Protein AF-U5YDJ5-F1 (afdb_monomer)

Sequence (125 aa):
GAGYEAMSWTQTALEVVEVCRPCVKWDCEGRTYAMDCYLKLLVRLCHIYDTRGGVKKVKDGASQEQILNETRLQKLQRELVKDLSEVATSRLLARLIWALAEHFDLAGLDPLLADDPEDPLNIIV

Solvent-accessible surface area (backbone atoms only — not 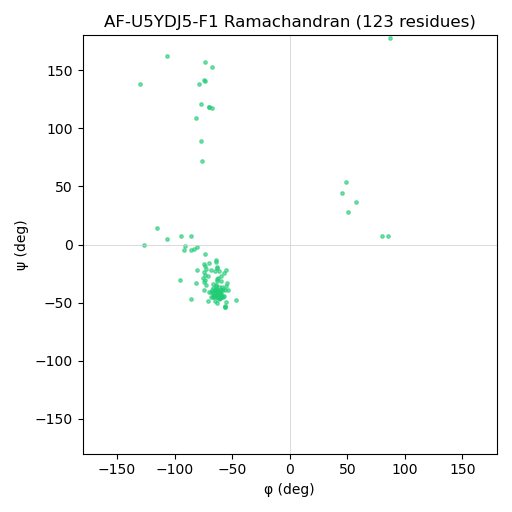comparable to full-atom values): 7190 Å² total; per-residue (Å²): 120,72,66,62,60,56,52,55,52,51,54,55,50,51,52,49,51,60,73,50,47,67,38,60,34,56,44,57,83,72,38,56,68,59,52,52,52,49,50,52,50,48,40,51,50,34,60,76,57,39,35,44,80,43,69,64,45,66,92,75,72,44,51,72,65,56,36,52,52,34,48,52,51,54,50,48,52,56,51,51,41,64,43,54,88,54,31,69,41,73,71,59,38,56,51,48,51,55,53,41,66,82,35,51,36,69,84,79,49,62,74,75,51,76,76,39,90,82,38,55,60,69,80,75,111

InterPro domains:
  IPR037501 Protein TPLATE [PTHR36029] (1-125)

Secondary structure (DSSP, 8-state):
-HHHHHHHHHHHHHHHHHHTTTHHHHGGGG-HHHHHHHHHHHHHHHHHHTGGG----GGGT--HHHHHHHHHHHHHHHHHHHGGGG-S-HHHHHHHHHHHHTT--STTS-TTTTT-TT-GGGGT-

pLDDT: mean 85.93, std 13.13, range [37.88, 97.38]

Radius of gyration: 15.04 Å; Cα contacts (8 Å, |Δi|>4): 106; chains: 1; bounding box: 30×38×39 Å

Structure (mmCIF, N/CA/C/O backbone):
data_AF-U5YDJ5-F1
#
_entry.id   AF-U5YDJ5-F1
#
loop_
_atom_site.group_PDB
_atom_site.id
_atom_site.type_symbol
_atom_site.label_atom_id
_atom_site.label_alt_id
_atom_site.label_comp_id
_atom_site.label_asym_id
_atom_site.label_entity_id
_atom_site.label_seq_id
_atom_site.pdbx_PDB_ins_code
_atom_site.Cartn_x
_atom_site.Cartn_y
_atom_site.Cartn_z
_atom_site.occupancy
_atom_site.B_iso_or_equiv
_atom_site.auth_seq_id
_atom_site.auth_comp_id
_atom_site.auth_asym_id
_atom_site.auth_atom_id
_atom_site.pdbx_PDB_model_num
ATOM 1 N N . GLY A 1 1 ? 0.699 17.824 -24.668 1.00 37.88 1 GLY A N 1
ATOM 2 C CA . GLY A 1 1 ? -0.488 18.365 -23.985 1.00 37.88 1 GLY A CA 1
ATOM 3 C C . GLY A 1 1 ? -0.770 17.582 -22.722 1.00 37.88 1 GLY A C 1
ATOM 4 O O . GLY A 1 1 ? -0.188 17.901 -21.703 1.00 37.88 1 GLY A O 1
ATOM 5 N N . ALA A 1 2 ? -1.562 16.511 -22.807 1.00 43.19 2 ALA A N 1
ATOM 6 C CA . ALA A 1 2 ? -2.103 15.791 -21.644 1.00 43.19 2 ALA A CA 1
ATOM 7 C C . ALA A 1 2 ? -1.118 14.906 -20.839 1.00 43.19 2 ALA A C 1
ATOM 9 O O . ALA A 1 2 ? -1.404 14.565 -19.697 1.00 43.19 2 ALA A O 1
ATOM 10 N N . GLY A 1 3 ? 0.039 14.525 -21.398 1.00 45.16 3 GLY A N 1
ATOM 11 C CA . GLY A 1 3 ? 1.003 13.649 -20.705 1.00 45.16 3 GLY A CA 1
ATOM 12 C C . GLY A 1 3 ? 1.788 14.326 -19.572 1.00 45.16 3 GLY A C 1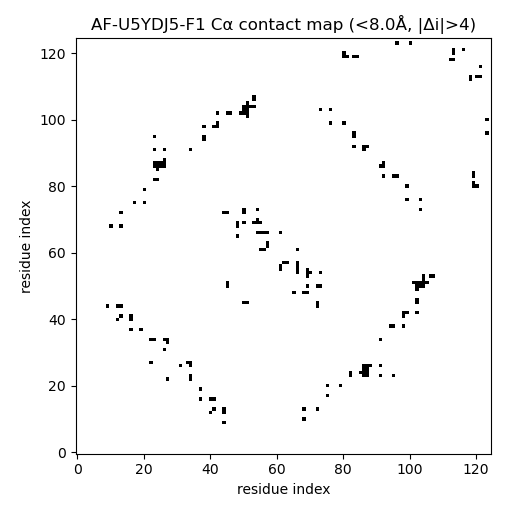
ATOM 13 O O . GLY A 1 3 ? 2.111 13.680 -18.582 1.00 45.16 3 GLY A O 1
ATOM 14 N N . TYR A 1 4 ? 2.047 15.634 -19.685 1.00 46.09 4 TYR A N 1
ATOM 15 C CA . TYR A 1 4 ? 2.800 16.392 -18.674 1.00 46.09 4 TYR A CA 1
ATOM 16 C C . TYR A 1 4 ? 1.958 16.667 -17.418 1.00 46.09 4 TYR A C 1
ATOM 18 O O . TYR A 1 4 ? 2.446 16.534 -16.300 1.00 46.09 4 TYR A O 1
ATOM 26 N N . GLU A 1 5 ? 0.670 16.978 -17.593 1.00 49.50 5 GLU A N 1
ATOM 27 C CA . GLU A 1 5 ? -0.274 17.129 -16.476 1.00 49.50 5 GLU A CA 1
ATOM 28 C C . GLU A 1 5 ? -0.512 15.793 -15.761 1.00 49.50 5 GLU A C 1
ATOM 30 O O . GLU A 1 5 ? -0.572 15.763 -14.533 1.00 49.50 5 GLU A O 1
ATOM 35 N N . ALA A 1 6 ? -0.573 14.682 -16.515 1.00 53.62 6 ALA A N 1
ATOM 36 C CA . ALA A 1 6 ? -0.684 13.331 -15.967 1.00 53.62 6 ALA A CA 1
ATOM 37 C C . ALA A 1 6 ? 0.515 12.945 -15.078 1.00 53.62 6 ALA A C 1
ATOM 39 O O . ALA A 1 6 ? 0.313 12.394 -14.000 1.00 53.62 6 ALA A O 1
ATOM 40 N N . MET A 1 7 ? 1.747 13.273 -15.484 1.00 57.62 7 MET A N 1
ATOM 41 C CA . MET A 1 7 ? 2.937 13.056 -14.647 1.00 57.62 7 MET A CA 1
ATOM 42 C C . MET A 1 7 ? 2.914 13.937 -13.392 1.00 57.62 7 MET A C 1
ATOM 44 O O . MET A 1 7 ? 3.098 13.429 -12.285 1.00 57.62 7 MET A O 1
ATOM 48 N N . SER A 1 8 ? 2.570 15.223 -13.534 1.00 68.19 8 SER A N 1
ATOM 49 C CA . SER A 1 8 ? 2.587 16.180 -12.421 1.00 68.19 8 SER A CA 1
ATOM 50 C C . SER A 1 8 ? 1.649 15.802 -11.270 1.00 68.19 8 SER A C 1
ATOM 52 O O . SER A 1 8 ? 2.051 15.920 -10.113 1.00 68.19 8 SER A O 1
ATOM 54 N N . TRP A 1 9 ? 0.425 15.331 -11.541 1.00 84.50 9 TRP A N 1
ATOM 55 C CA . TRP A 1 9 ? -0.498 14.992 -10.449 1.00 84.50 9 TRP A CA 1
ATOM 56 C C . TRP A 1 9 ? -0.116 13.690 -9.740 1.00 84.50 9 TRP A C 1
ATOM 58 O O . TRP A 1 9 ? -0.352 13.572 -8.538 1.00 84.50 9 TRP A O 1
ATOM 68 N N . THR A 1 10 ? 0.469 12.713 -10.449 1.00 85.81 10 THR A N 1
ATOM 69 C CA . THR A 1 10 ? 0.856 11.436 -9.825 1.00 85.81 10 THR A CA 1
ATOM 70 C C . THR A 1 10 ? 1.975 11.617 -8.811 1.00 85.81 10 THR A C 1
ATOM 72 O O . THR A 1 10 ? 1.949 10.961 -7.775 1.00 85.81 10 THR A O 1
ATOM 75 N N . GLN A 1 11 ? 2.898 12.550 -9.058 1.00 85.94 11 GLN A N 1
ATOM 76 C CA . GLN A 1 11 ? 3.947 12.903 -8.108 1.00 85.94 11 GLN A CA 1
ATOM 77 C C . GLN A 1 11 ? 3.357 13.496 -6.821 1.00 85.94 11 GLN A C 1
ATOM 79 O O . GLN A 1 11 ? 3.646 13.008 -5.730 1.00 85.94 11 GLN A O 1
ATOM 84 N N . THR A 1 12 ? 2.469 14.489 -6.939 1.00 89.62 12 THR A N 1
ATOM 85 C CA . THR A 1 12 ? 1.778 15.072 -5.776 1.00 89.62 12 THR A CA 1
ATOM 86 C C . THR A 1 12 ? 0.940 14.028 -5.040 1.00 89.62 12 THR A C 1
ATOM 88 O O . THR A 1 12 ? 0.926 13.980 -3.814 1.00 89.62 12 THR A O 1
ATOM 91 N N . ALA A 1 13 ? 0.250 13.155 -5.773 1.00 93.75 13 ALA A N 1
ATOM 92 C CA . ALA A 1 13 ? -0.526 12.073 -5.181 1.00 93.75 13 ALA A CA 1
ATOM 93 C C . ALA A 1 13 ? 0.356 11.073 -4.419 1.00 93.75 13 ALA A C 1
ATOM 95 O O . ALA A 1 13 ? -0.042 10.626 -3.344 1.00 93.75 13 ALA A O 1
ATOM 96 N N . LEU A 1 14 ? 1.540 10.748 -4.949 1.00 95.25 14 LEU A N 1
ATOM 97 C CA . LEU A 1 14 ? 2.507 9.866 -4.300 1.00 95.25 14 LEU A CA 1
ATOM 98 C C . LEU A 1 14 ? 2.996 10.464 -2.974 1.00 95.25 14 LEU A C 1
ATOM 100 O O . LEU A 1 14 ? 2.989 9.787 -1.951 1.00 95.25 14 LEU A O 1
ATOM 104 N N . GLU A 1 15 ? 3.323 11.755 -2.968 1.00 95.12 15 GLU A N 1
ATOM 105 C CA . GLU A 1 15 ? 3.692 12.483 -1.748 1.00 95.12 15 GLU A CA 1
ATOM 106 C C . GLU A 1 15 ? 2.562 12.467 -0.709 1.00 95.12 15 GLU A C 1
ATOM 108 O O . GLU A 1 15 ? 2.808 12.222 0.472 1.00 95.12 15 GLU A O 1
ATOM 113 N N . VAL A 1 16 ? 1.307 12.652 -1.135 1.00 95.56 16 VAL A N 1
ATOM 114 C CA . VAL A 1 16 ? 0.144 12.581 -0.236 1.00 95.56 16 VAL A CA 1
ATOM 115 C C . VAL A 1 16 ? 0.012 11.197 0.402 1.00 95.56 16 VAL A C 1
ATOM 117 O O . VAL A 1 16 ? -0.183 11.112 1.615 1.00 95.56 16 VAL A O 1
ATOM 120 N N . VAL A 1 17 ? 0.122 10.104 -0.365 1.00 96.69 17 VAL A N 1
ATOM 121 C CA . VAL A 1 17 ? -0.029 8.751 0.207 1.00 96.69 17 VAL A CA 1
ATOM 122 C C . VAL A 1 17 ? 1.146 8.343 1.103 1.00 96.69 17 VAL A C 1
ATOM 124 O O . VAL A 1 17 ? 0.955 7.570 2.043 1.00 96.69 17 VAL A O 1
ATOM 127 N N . GLU A 1 18 ? 2.339 8.886 0.871 1.00 96.62 18 GLU A N 1
ATOM 128 C CA . GLU A 1 18 ? 3.488 8.701 1.761 1.00 96.62 18 GLU A CA 1
ATOM 129 C C . GLU A 1 18 ? 3.302 9.474 3.076 1.00 96.62 18 GLU A C 1
ATOM 131 O O . GLU A 1 18 ? 3.431 8.897 4.157 1.00 96.62 18 GLU A O 1
ATOM 136 N N . VAL A 1 19 ? 2.926 10.757 3.007 1.00 96.06 19 VAL A N 1
ATOM 137 C CA . VAL A 1 19 ? 2.715 11.609 4.193 1.00 96.06 19 VAL A CA 1
ATOM 138 C C . VAL A 1 19 ? 1.547 11.110 5.041 1.00 96.06 19 VAL A C 1
ATOM 140 O O . VAL A 1 19 ? 1.621 11.115 6.270 1.00 96.06 19 VAL A O 1
ATOM 143 N N . CYS A 1 20 ? 0.467 10.656 4.407 1.00 95.50 20 CYS A N 1
ATOM 144 C CA . CYS A 1 20 ? -0.712 10.157 5.106 1.00 95.50 20 CYS A CA 1
ATOM 145 C C . CYS A 1 20 ? -0.596 8.693 5.550 1.00 95.50 20 CYS A C 1
ATOM 147 O O . CYS A 1 20 ? -1.503 8.232 6.242 1.00 95.50 20 CYS A O 1
ATOM 149 N N . ARG A 1 21 ? 0.489 7.968 5.220 1.00 95.50 21 ARG A N 1
ATOM 150 C CA . ARG A 1 21 ? 0.688 6.564 5.628 1.00 95.50 21 ARG A CA 1
ATOM 151 C C . ARG A 1 21 ? 0.392 6.328 7.108 1.00 95.50 21 ARG A C 1
ATOM 153 O O . ARG A 1 21 ? -0.379 5.415 7.384 1.00 95.50 21 ARG A O 1
ATOM 160 N N . PRO A 1 22 ? 0.888 7.143 8.067 1.00 94.44 22 PRO A N 1
ATOM 161 C CA . PRO A 1 22 ? 0.628 6.891 9.476 1.00 94.44 22 PRO A CA 1
ATOM 162 C C . PRO A 1 22 ? -0.863 6.779 9.788 1.00 94.44 22 PRO A C 1
ATOM 164 O O . PRO A 1 22 ? -1.207 5.988 10.655 1.00 94.44 22 PRO A O 1
ATOM 167 N N . CYS A 1 23 ? -1.743 7.517 9.093 1.00 93.69 23 CYS A N 1
ATOM 168 C CA . CYS A 1 23 ? -3.191 7.544 9.339 1.00 93.69 23 CYS A CA 1
ATOM 169 C C . CYS A 1 23 ? -3.850 6.162 9.288 1.00 93.69 23 CYS A C 1
ATOM 171 O O . CYS A 1 23 ? -4.895 5.990 9.915 1.00 93.69 23 CYS A O 1
ATOM 173 N N . VAL A 1 24 ? -3.242 5.174 8.617 1.00 93.06 24 VAL A N 1
ATOM 174 C CA . VAL A 1 24 ? -3.749 3.795 8.630 1.00 93.06 24 VAL A CA 1
ATOM 175 C C . VAL A 1 24 ? -3.744 3.178 10.031 1.00 93.06 24 VAL A C 1
ATOM 177 O O . VAL A 1 24 ? -4.60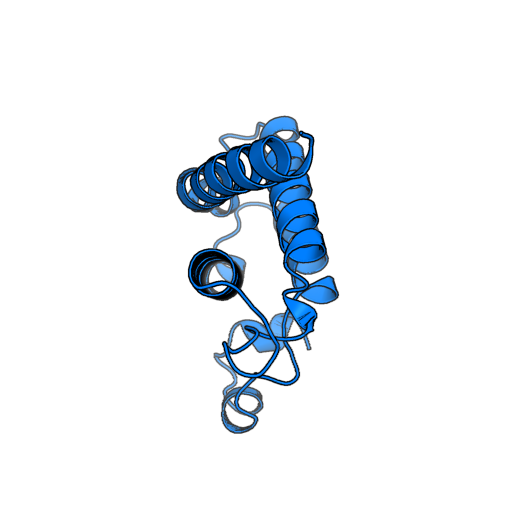5 2.364 10.338 1.00 93.06 24 VAL A O 1
ATOM 180 N N . LYS A 1 25 ? -2.833 3.607 10.912 1.00 92.75 25 LYS A N 1
ATOM 181 C CA . LYS A 1 25 ? -2.704 3.063 12.271 1.00 92.75 25 LYS A CA 1
ATOM 182 C C . LYS A 1 25 ? -3.698 3.645 13.265 1.00 92.75 25 LYS A C 1
ATOM 184 O O . LYS A 1 25 ? -4.155 2.944 14.150 1.00 92.75 25 LYS A O 1
ATOM 189 N N . TRP A 1 26 ? -4.071 4.911 13.105 1.00 90.12 26 TRP A N 1
ATOM 190 C CA . TRP A 1 26 ? -4.891 5.680 14.057 1.00 90.12 26 TRP A CA 1
ATOM 191 C C . TRP A 1 26 ? -6.249 6.090 13.468 1.00 90.12 26 TRP A C 1
ATOM 193 O O . TRP A 1 26 ? -6.928 6.956 14.017 1.00 90.12 26 TRP A O 1
ATOM 203 N N . ASP A 1 27 ? -6.637 5.479 12.340 1.00 88.19 27 ASP A N 1
ATOM 204 C CA . ASP A 1 27 ? -7.915 5.680 11.632 1.00 88.19 27 ASP A CA 1
ATOM 205 C C . ASP A 1 27 ? -8.252 7.160 11.366 1.00 88.19 27 ASP A C 1
ATOM 207 O O . ASP A 1 27 ? -9.412 7.568 11.329 1.00 88.19 27 ASP A O 1
ATOM 211 N N . CYS A 1 28 ? -7.218 7.999 11.235 1.00 90.31 28 CYS A N 1
ATOM 212 C CA . CYS A 1 28 ? -7.347 9.453 11.123 1.00 90.31 28 CYS A CA 1
ATOM 213 C C . CYS A 1 28 ? -8.341 10.047 12.149 1.00 90.31 28 CYS A C 1
ATOM 215 O O . CYS A 1 28 ? -9.192 10.860 11.785 1.00 90.31 28 CYS A O 1
ATOM 217 N N . GLU A 1 29 ? -8.276 9.606 13.413 1.00 88.88 29 GLU A N 1
ATOM 218 C CA . GLU A 1 29 ? -9.196 10.017 14.491 1.00 88.88 29 GLU A CA 1
ATOM 219 C C . GLU A 1 29 ? -10.680 9.740 14.165 1.00 88.88 29 GLU A C 1
ATOM 221 O O . GLU A 1 29 ? -11.570 10.534 14.472 1.00 88.88 29 GLU A O 1
ATOM 226 N N . GLY A 1 30 ? -10.958 8.623 13.488 1.00 88.44 30 GLY A N 1
ATOM 227 C CA . GLY A 1 30 ? -12.305 8.210 13.090 1.00 88.44 30 GLY A CA 1
ATOM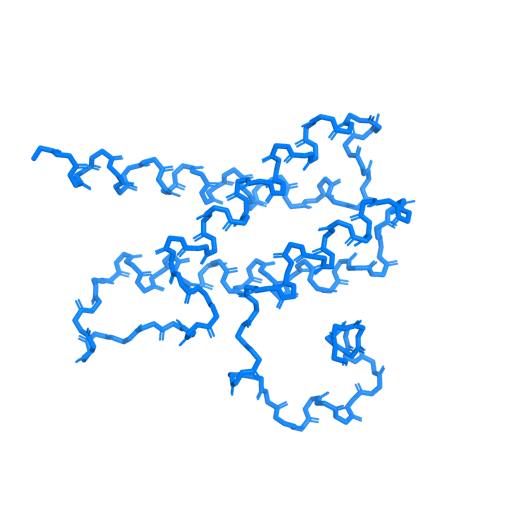 228 C C . GLY A 1 30 ? -12.835 8.907 11.833 1.00 88.44 30 GLY A C 1
ATOM 229 O O . GLY A 1 30 ? -14.001 8.726 11.470 1.00 88.44 30 GLY A O 1
ATOM 230 N N . ARG A 1 31 ? -12.012 9.691 11.119 1.00 91.62 31 ARG A N 1
ATOM 231 C CA . ARG A 1 31 ? -12.391 10.310 9.836 1.00 91.62 31 ARG A CA 1
ATOM 232 C C . ARG A 1 31 ? -12.368 9.279 8.706 1.00 91.62 31 ARG A C 1
ATOM 234 O O . ARG A 1 31 ? -11.536 9.342 7.801 1.00 91.62 31 ARG A O 1
ATOM 241 N N . THR A 1 32 ? -13.345 8.373 8.702 1.00 86.81 32 THR A N 1
ATOM 242 C CA . THR A 1 32 ? -13.443 7.283 7.715 1.00 86.81 32 THR A CA 1
ATOM 243 C C . THR A 1 32 ? -13.393 7.783 6.266 1.00 86.81 32 THR A C 1
ATOM 245 O O . THR A 1 32 ? -12.744 7.168 5.429 1.00 86.81 32 THR A O 1
ATOM 248 N N . TYR A 1 33 ? -14.031 8.915 5.943 1.00 91.00 33 TYR A N 1
ATOM 249 C CA . TYR A 1 33 ? -13.994 9.464 4.580 1.00 91.00 33 TYR A CA 1
ATOM 250 C C . TYR A 1 33 ? -12.572 9.827 4.120 1.00 91.00 33 TYR A C 1
ATOM 252 O O . TYR A 1 33 ? -12.233 9.622 2.955 1.00 91.00 33 TYR A O 1
ATOM 260 N N . ALA A 1 34 ? -11.729 10.334 5.025 1.00 93.62 34 ALA A N 1
ATOM 261 C CA . ALA A 1 34 ? -10.338 10.648 4.713 1.00 93.62 34 ALA A CA 1
ATOM 262 C C . ALA A 1 34 ? -9.543 9.366 4.426 1.00 93.62 34 ALA A C 1
ATOM 264 O O . ALA A 1 34 ? -8.808 9.313 3.441 1.00 93.62 34 ALA A O 1
ATOM 265 N N . MET A 1 35 ? -9.764 8.311 5.218 1.00 94.75 35 MET A N 1
ATOM 266 C CA . MET A 1 35 ? -9.148 7.001 4.983 1.00 94.75 35 MET A CA 1
ATOM 267 C C . MET A 1 35 ? -9.617 6.360 3.676 1.00 94.75 35 MET A C 1
ATOM 269 O O . MET A 1 35 ? -8.814 5.808 2.928 1.00 94.75 35 MET A O 1
ATOM 273 N N . ASP A 1 36 ? -10.895 6.497 3.335 1.00 92.75 36 ASP A N 1
ATOM 274 C CA . ASP A 1 36 ? -11.428 6.023 2.059 1.00 92.75 36 ASP A CA 1
ATOM 275 C C . ASP A 1 36 ? -10.798 6.757 0.870 1.00 92.75 36 ASP A C 1
ATOM 277 O O . ASP A 1 36 ? -10.489 6.131 -0.145 1.00 92.75 36 ASP A O 1
ATOM 281 N N . CYS A 1 37 ? -10.593 8.073 0.985 1.00 95.19 37 CYS A N 1
ATOM 282 C CA . CYS A 1 37 ? -9.884 8.860 -0.024 1.00 95.19 37 CYS A CA 1
ATOM 283 C C . CYS A 1 37 ? -8.421 8.422 -0.153 1.00 95.19 37 CYS A C 1
ATOM 285 O O . CYS A 1 37 ? -7.945 8.239 -1.272 1.00 95.19 37 CYS A O 1
ATOM 287 N N . TYR A 1 38 ? -7.742 8.207 0.977 1.00 96.12 38 TYR A N 1
ATOM 288 C CA . TYR A 1 38 ? -6.371 7.705 1.025 1.00 96.12 38 TYR A CA 1
ATOM 289 C C . TYR A 1 38 ? -6.235 6.368 0.286 1.00 96.12 38 TYR A C 1
ATOM 291 O O . TYR A 1 38 ? -5.441 6.256 -0.647 1.00 96.12 38 TYR A O 1
ATOM 299 N N . LEU A 1 39 ? -7.061 5.377 0.637 1.00 96.00 39 LEU A N 1
ATOM 300 C CA . LEU A 1 39 ? -7.005 4.045 0.032 1.00 96.00 39 LEU A CA 1
ATOM 301 C C . LEU A 1 39 ? -7.347 4.078 -1.462 1.00 96.00 39 LEU A C 1
ATOM 303 O O . LEU A 1 39 ? -6.682 3.420 -2.257 1.00 96.00 39 LEU A O 1
ATOM 307 N N . LYS A 1 40 ? -8.340 4.878 -1.875 1.00 96.00 40 LYS A N 1
ATOM 308 C CA . LYS A 1 40 ? -8.664 5.062 -3.301 1.00 96.00 40 LYS A CA 1
ATOM 309 C C . LYS A 1 40 ? -7.501 5.670 -4.079 1.00 96.00 40 LYS A C 1
ATOM 311 O O . LYS A 1 40 ? -7.252 5.262 -5.211 1.00 96.00 40 LYS A O 1
ATOM 316 N N . LEU A 1 41 ? -6.808 6.649 -3.495 1.00 96.88 41 LEU A N 1
ATOM 317 C CA . LEU A 1 41 ? -5.650 7.276 -4.124 1.00 96.88 41 LEU A CA 1
ATOM 318 C C . LEU A 1 41 ? -4.488 6.288 -4.250 1.00 96.88 41 LEU A C 1
ATOM 320 O O . LEU A 1 41 ? -3.908 6.182 -5.329 1.00 96.88 41 LEU A O 1
ATOM 324 N N . LEU A 1 42 ? -4.213 5.525 -3.188 1.00 97.38 42 LEU A N 1
ATOM 325 C CA . LEU A 1 42 ? -3.208 4.464 -3.179 1.00 97.38 42 LEU A CA 1
ATOM 326 C C . LEU A 1 42 ? -3.476 3.431 -4.281 1.00 97.38 42 LEU A C 1
ATOM 328 O O . LEU A 1 42 ? -2.606 3.193 -5.114 1.00 97.38 42 LEU A O 1
ATOM 332 N N . VAL A 1 43 ? -4.691 2.879 -4.333 1.00 96.81 43 VAL A N 1
ATOM 333 C CA . VAL A 1 43 ? -5.119 1.912 -5.361 1.00 96.81 43 VAL A CA 1
ATOM 334 C C . VAL A 1 43 ? -4.952 2.492 -6.765 1.00 96.81 43 VAL A C 1
ATOM 336 O O . VAL A 1 43 ? -4.408 1.843 -7.656 1.00 96.81 43 VAL A O 1
ATOM 339 N N . ARG A 1 44 ? -5.360 3.750 -6.971 1.00 95.94 44 ARG A N 1
ATOM 340 C CA . ARG A 1 44 ? -5.234 4.411 -8.274 1.00 95.94 44 ARG A CA 1
ATOM 341 C C . ARG A 1 44 ? -3.776 4.560 -8.708 1.00 95.94 44 ARG A C 1
ATOM 343 O O . ARG A 1 44 ? -3.480 4.329 -9.877 1.00 95.94 44 ARG A O 1
ATOM 350 N N . LEU A 1 45 ? -2.881 4.938 -7.796 1.00 96.06 45 LEU A N 1
ATOM 351 C CA . LEU A 1 45 ? -1.447 5.009 -8.078 1.00 96.06 45 LEU A CA 1
ATOM 352 C C . LEU A 1 45 ? -0.883 3.626 -8.407 1.00 96.06 45 LEU A C 1
ATOM 354 O O . LEU A 1 45 ? -0.175 3.490 -9.402 1.00 96.06 45 LEU A O 1
ATOM 358 N N . CYS A 1 46 ? -1.248 2.604 -7.630 1.00 95.56 46 CYS A N 1
ATOM 359 C CA . CYS A 1 46 ? -0.788 1.234 -7.851 1.00 95.56 46 CYS A CA 1
ATOM 360 C C . CYS A 1 46 ? -1.213 0.708 -9.225 1.00 95.56 46 CYS A C 1
ATOM 362 O O . CYS A 1 46 ? -0.430 0.063 -9.917 1.00 95.56 46 CYS A O 1
ATOM 364 N N . HIS A 1 47 ? -2.432 1.041 -9.650 1.00 94.25 47 HIS A N 1
ATOM 365 C CA . HIS A 1 47 ? -2.933 0.706 -10.976 1.00 94.25 47 HIS A CA 1
ATOM 366 C C . HIS A 1 47 ? -2.181 1.437 -12.099 1.00 94.25 47 HIS A C 1
ATOM 368 O O . HIS A 1 47 ? -1.805 0.815 -13.085 1.00 94.25 47 HIS A O 1
ATOM 374 N N . ILE A 1 48 ? -1.933 2.745 -11.957 1.00 93.25 48 ILE A N 1
ATOM 375 C CA . ILE A 1 48 ? -1.230 3.546 -12.978 1.00 93.25 48 ILE A CA 1
ATOM 376 C C . ILE A 1 48 ? 0.205 3.063 -13.184 1.00 93.25 48 ILE A C 1
ATOM 378 O O . ILE A 1 48 ? 0.677 2.992 -14.317 1.00 93.25 48 ILE A O 1
ATOM 382 N N . TYR A 1 49 ? 0.889 2.749 -12.089 1.00 92.88 49 TYR A N 1
ATOM 383 C CA . TYR A 1 49 ? 2.272 2.293 -12.114 1.00 92.88 49 TYR A CA 1
ATOM 384 C C . TYR A 1 49 ? 2.407 0.778 -12.328 1.00 92.88 49 TYR A C 1
ATOM 386 O O . TYR A 1 49 ? 3.520 0.297 -12.519 1.00 92.88 49 TYR A O 1
ATOM 394 N N . ASP A 1 50 ? 1.290 0.044 -12.375 1.00 92.31 50 ASP A N 1
ATOM 395 C CA . ASP A 1 50 ? 1.242 -1.417 -12.492 1.00 92.31 50 ASP A CA 1
ATOM 396 C C . ASP A 1 50 ? 2.170 -2.109 -11.480 1.00 92.31 50 ASP A C 1
ATOM 398 O O . ASP A 1 50 ? 3.042 -2.905 -11.826 1.00 92.31 50 ASP A O 1
ATOM 402 N N . THR A 1 51 ? 2.007 -1.780 -10.196 1.00 92.44 51 THR A N 1
ATOM 403 C CA . THR A 1 51 ? 2.904 -2.263 -9.131 1.00 92.44 51 THR A CA 1
ATOM 404 C C . THR A 1 51 ? 2.919 -3.778 -8.989 1.00 92.44 51 THR A C 1
ATOM 406 O O . THR A 1 51 ? 3.904 -4.317 -8.493 1.00 92.44 51 THR A O 1
ATOM 409 N N . ARG A 1 52 ? 1.865 -4.463 -9.452 1.00 91.56 52 ARG A N 1
ATOM 410 C CA . ARG A 1 52 ? 1.779 -5.927 -9.502 1.00 91.56 52 ARG A CA 1
ATOM 411 C C . ARG A 1 52 ? 2.834 -6.537 -10.429 1.00 91.56 52 ARG A C 1
ATOM 413 O O . ARG A 1 52 ? 3.277 -7.650 -10.177 1.00 91.56 52 ARG A O 1
ATOM 420 N N . GLY A 1 53 ? 3.214 -5.830 -11.494 1.00 89.81 53 GLY A N 1
ATOM 421 C CA . GLY A 1 53 ? 4.214 -6.274 -12.466 1.00 89.81 53 GLY A CA 1
ATOM 422 C C . GLY A 1 53 ? 5.666 -6.063 -12.030 1.00 89.81 53 GLY A C 1
ATOM 423 O O . GLY A 1 53 ? 6.578 -6.435 -12.770 1.00 89.81 53 GLY A O 1
ATOM 424 N N . GLY A 1 54 ? 5.898 -5.471 -10.858 1.00 88.56 54 GLY A N 1
ATOM 425 C CA . GLY A 1 54 ? 7.238 -5.113 -10.410 1.00 88.56 54 GLY A CA 1
ATOM 426 C C . GLY A 1 54 ? 7.697 -3.733 -10.893 1.00 88.56 54 GLY A C 1
ATOM 427 O O . GLY A 1 54 ? 7.009 -3.047 -11.648 1.00 88.56 54 GLY A O 1
ATOM 428 N N . VAL A 1 55 ? 8.897 -3.324 -10.469 1.00 90.25 55 VAL A N 1
ATOM 429 C CA . VAL A 1 55 ? 9.547 -2.106 -10.980 1.00 90.25 55 VAL A CA 1
ATOM 430 C C . VAL A 1 55 ? 10.127 -2.382 -12.367 1.00 90.25 55 VAL A C 1
ATOM 432 O O . VAL A 1 55 ? 10.998 -3.247 -12.534 1.00 90.25 55 VAL A O 1
ATOM 435 N N . LYS A 1 56 ? 9.679 -1.619 -13.364 1.00 91.06 56 LYS A N 1
ATOM 436 C CA . LYS A 1 56 ? 10.176 -1.687 -14.740 1.00 91.06 56 LYS A CA 1
ATOM 437 C C . LYS A 1 56 ? 11.621 -1.206 -14.802 1.00 91.06 56 LYS A C 1
ATOM 439 O O . LYS A 1 56 ? 12.073 -0.396 -13.996 1.00 91.06 56 LYS A O 1
ATOM 444 N N . LYS A 1 57 ? 12.388 -1.695 -15.774 1.00 89.56 57 LYS A N 1
ATOM 445 C CA . LYS A 1 57 ? 13.792 -1.301 -15.958 1.00 89.56 57 LYS A CA 1
ATOM 446 C C . LYS A 1 57 ? 13.924 -0.381 -17.166 1.00 89.56 57 LYS A C 1
ATOM 448 O O . LYS A 1 57 ? 13.087 -0.372 -18.062 1.00 89.56 57 LYS A O 1
ATOM 453 N N . VAL A 1 58 ? 15.045 0.338 -17.250 1.00 87.75 58 VAL A N 1
ATOM 454 C CA . VAL A 1 58 ? 15.370 1.187 -18.417 1.00 87.75 58 VAL A CA 1
ATOM 455 C C . VAL A 1 58 ? 15.341 0.380 -19.722 1.00 87.75 58 VAL A C 1
ATOM 457 O O . VAL A 1 58 ? 14.881 0.868 -20.749 1.00 87.75 58 VAL A O 1
ATOM 460 N N . LYS A 1 59 ? 15.774 -0.888 -19.673 1.00 88.56 59 LYS A N 1
ATOM 461 C CA . LYS A 1 59 ? 15.725 -1.819 -20.814 1.00 88.56 59 LYS A CA 1
ATOM 462 C C . LYS A 1 59 ? 14.302 -2.133 -21.305 1.00 88.56 59 LYS A C 1
ATOM 464 O O . LYS A 1 59 ? 14.152 -2.552 -22.445 1.00 88.56 59 LYS A O 1
ATOM 469 N N . ASP A 1 60 ? 13.292 -1.910 -20.465 1.00 86.06 60 ASP A N 1
ATOM 470 C CA . ASP A 1 60 ? 11.875 -2.121 -20.770 1.00 86.06 60 ASP A CA 1
ATOM 471 C C . ASP A 1 60 ? 11.209 -0.817 -21.271 1.00 86.06 60 ASP A C 1
ATOM 473 O O . ASP A 1 60 ? 9.994 -0.756 -21.437 1.00 86.06 60 ASP A O 1
ATOM 477 N N . GLY A 1 61 ? 11.998 0.243 -21.511 1.00 87.94 61 GLY A N 1
ATOM 478 C CA . GLY A 1 61 ? 11.528 1.536 -22.021 1.00 87.94 61 GLY A CA 1
ATOM 479 C C . GLY A 1 61 ? 11.022 2.512 -20.954 1.00 87.94 61 GLY A C 1
ATOM 480 O O . GLY A 1 61 ? 10.504 3.570 -21.306 1.00 87.94 61 GLY A O 1
ATOM 481 N N . ALA A 1 62 ? 11.172 2.190 -19.664 1.00 89.19 62 ALA A N 1
ATOM 482 C CA . ALA A 1 62 ? 10.734 3.053 -18.567 1.00 89.19 62 ALA A CA 1
ATOM 483 C C . ALA A 1 62 ? 11.645 4.282 -18.383 1.00 89.19 62 ALA A C 1
ATOM 485 O O . ALA A 1 62 ? 12.875 4.188 -18.468 1.00 89.19 62 ALA A O 1
ATOM 486 N N . SER A 1 63 ? 11.043 5.438 -18.087 1.00 91.31 63 SER A N 1
ATOM 487 C CA . SER A 1 63 ? 11.785 6.652 -17.723 1.00 91.31 63 SER A CA 1
ATOM 488 C C . SER A 1 63 ? 12.361 6.547 -16.304 1.00 91.31 63 SER A C 1
ATOM 490 O O . SER A 1 63 ? 11.843 5.814 -15.467 1.00 91.31 63 SER A O 1
ATOM 492 N N . GLN A 1 64 ? 13.414 7.313 -15.994 1.00 91.38 64 GLN A N 1
ATOM 493 C CA . GLN A 1 64 ? 14.000 7.340 -14.640 1.00 91.38 64 GLN A CA 1
ATOM 494 C C . GLN A 1 64 ? 12.981 7.751 -13.566 1.00 91.38 64 GLN A C 1
ATOM 496 O O . GLN A 1 64 ? 12.965 7.189 -12.476 1.00 91.38 64 GLN A O 1
ATOM 501 N N . GLU A 1 65 ? 12.107 8.703 -13.891 1.00 90.06 65 GLU A N 1
ATOM 502 C CA . GLU A 1 65 ? 11.028 9.149 -13.006 1.00 90.06 65 GLU A CA 1
ATOM 503 C C . GLU A 1 65 ? 10.008 8.037 -12.746 1.00 90.06 65 GLU A C 1
ATOM 505 O O . GLU A 1 65 ? 9.626 7.805 -11.602 1.00 90.06 65 GLU A O 1
ATOM 510 N N . GLN A 1 66 ? 9.615 7.298 -13.787 1.00 90.06 66 GLN A N 1
ATOM 511 C CA . GLN A 1 66 ? 8.709 6.166 -13.633 1.00 90.06 66 GLN A CA 1
ATOM 512 C C . GLN A 1 66 ? 9.314 5.099 -12.714 1.00 90.06 66 GLN A C 1
ATOM 514 O O . GLN A 1 66 ? 8.642 4.639 -11.795 1.00 90.06 66 GLN A O 1
ATOM 519 N N . ILE A 1 67 ? 10.590 4.758 -12.916 1.00 92.69 67 ILE A N 1
ATOM 520 C CA . ILE A 1 67 ? 11.312 3.787 -12.082 1.00 92.69 67 ILE A CA 1
ATOM 521 C C . ILE A 1 67 ? 11.349 4.251 -10.623 1.00 92.69 67 ILE A C 1
ATOM 523 O O . ILE A 1 67 ? 11.097 3.462 -9.709 1.00 92.69 67 ILE A O 1
ATOM 527 N N . LEU A 1 68 ? 11.640 5.534 -10.390 1.00 93.25 68 LEU A N 1
ATOM 528 C CA . LEU A 1 68 ? 11.660 6.118 -9.052 1.00 93.25 68 LEU A CA 1
ATOM 529 C C . LEU A 1 68 ? 10.287 6.015 -8.374 1.00 93.25 68 LEU A C 1
ATOM 531 O O . LEU A 1 68 ? 10.206 5.601 -7.217 1.00 93.25 68 LEU A O 1
ATOM 535 N N . ASN A 1 69 ? 9.215 6.354 -9.088 1.00 93.50 69 ASN A N 1
ATOM 536 C CA . ASN A 1 69 ? 7.860 6.349 -8.540 1.00 93.50 69 ASN A CA 1
ATOM 537 C C . ASN A 1 69 ? 7.340 4.930 -8.284 1.00 93.50 69 ASN A C 1
ATOM 539 O O . ASN A 1 69 ? 6.780 4.679 -7.217 1.00 93.50 69 ASN A O 1
ATOM 543 N N . GLU A 1 70 ? 7.599 3.984 -9.190 1.00 94.06 70 GLU A N 1
ATOM 544 C CA . GLU A 1 70 ? 7.312 2.558 -8.984 1.00 94.06 70 GLU A CA 1
ATOM 545 C C . GLU A 1 70 ? 8.058 2.020 -7.751 1.00 94.06 70 GLU A C 1
ATOM 547 O O . GLU A 1 70 ? 7.464 1.357 -6.899 1.00 94.06 70 GLU A O 1
ATOM 552 N N . THR A 1 71 ? 9.338 2.377 -7.593 1.00 93.81 71 THR A N 1
ATOM 553 C CA . THR A 1 71 ? 10.159 1.961 -6.442 1.00 93.81 71 THR A CA 1
ATOM 554 C C . THR A 1 71 ? 9.615 2.515 -5.124 1.00 93.81 71 THR A C 1
ATOM 556 O O . THR A 1 71 ? 9.503 1.788 -4.134 1.00 93.81 71 THR A O 1
ATOM 559 N N . ARG A 1 72 ? 9.257 3.804 -5.095 1.00 95.38 72 ARG A N 1
ATOM 560 C CA . ARG A 1 72 ? 8.657 4.456 -3.921 1.00 95.38 72 ARG A CA 1
ATOM 561 C C . ARG A 1 72 ? 7.329 3.817 -3.538 1.00 95.38 72 ARG A C 1
ATOM 563 O O . ARG A 1 72 ? 7.105 3.537 -2.364 1.00 95.38 72 ARG A O 1
ATOM 570 N N . LEU A 1 73 ? 6.478 3.533 -4.521 1.00 95.50 73 LEU A N 1
ATOM 571 C CA . LEU A 1 73 ? 5.165 2.953 -4.277 1.00 95.50 73 LEU A CA 1
ATOM 572 C C . LEU A 1 73 ? 5.261 1.507 -3.774 1.00 95.50 73 LEU A C 1
ATOM 574 O O . LEU A 1 73 ? 4.592 1.166 -2.802 1.00 95.50 73 LEU A O 1
ATOM 578 N N . GLN A 1 74 ? 6.162 0.692 -4.333 1.00 92.94 74 GLN A N 1
ATOM 579 C CA . GLN A 1 74 ? 6.445 -0.639 -3.788 1.00 92.94 74 GLN A CA 1
ATOM 580 C C . GLN A 1 74 ? 6.984 -0.582 -2.357 1.00 92.94 74 GLN A C 1
ATOM 582 O O . GLN A 1 74 ? 6.601 -1.389 -1.507 1.00 92.94 74 GLN A O 1
ATOM 587 N N . LYS A 1 75 ? 7.869 0.378 -2.063 1.00 93.50 75 LYS A N 1
ATOM 588 C CA . LYS A 1 75 ? 8.357 0.590 -0.699 1.00 93.50 75 LYS A CA 1
ATOM 589 C C . LYS A 1 75 ? 7.202 0.937 0.245 1.00 93.50 75 LYS A C 1
ATOM 591 O O . LYS A 1 75 ? 7.104 0.329 1.308 1.00 93.50 75 LYS A O 1
ATOM 596 N N . LEU A 1 76 ? 6.314 1.847 -0.156 1.00 96.25 76 LEU A N 1
ATOM 597 C CA . LEU A 1 76 ? 5.132 2.219 0.621 1.00 96.25 76 LEU A CA 1
ATOM 598 C C . LEU A 1 76 ? 4.214 1.014 0.869 1.00 96.25 76 LEU A C 1
ATOM 600 O O . LEU A 1 76 ? 3.778 0.815 1.998 1.00 96.25 76 LEU A O 1
ATOM 604 N N . GLN A 1 77 ? 3.958 0.179 -0.143 1.00 94.38 77 GLN A N 1
ATOM 605 C CA . GLN A 1 77 ? 3.170 -1.048 0.018 1.00 94.38 77 GLN A CA 1
ATOM 606 C C . GLN A 1 77 ? 3.794 -1.983 1.064 1.00 94.38 77 GLN A C 1
ATOM 608 O O . GLN A 1 77 ? 3.088 -2.469 1.942 1.00 94.38 77 GLN A O 1
ATOM 613 N N . ARG A 1 78 ? 5.118 -2.190 1.033 1.00 90.75 78 ARG A N 1
ATOM 614 C CA . ARG A 1 78 ? 5.831 -3.010 2.032 1.00 90.75 78 ARG A CA 1
ATOM 615 C C . ARG A 1 78 ? 5.756 -2.417 3.441 1.00 90.75 78 ARG A C 1
ATOM 617 O O . ARG A 1 78 ? 5.645 -3.159 4.410 1.00 90.75 78 ARG A O 1
ATOM 624 N N . GLU A 1 79 ? 5.825 -1.096 3.573 1.00 93.62 79 GLU A N 1
ATOM 625 C CA . GLU A 1 79 ? 5.654 -0.421 4.866 1.00 93.62 79 GLU A CA 1
ATOM 626 C C . GLU A 1 79 ? 4.220 -0.563 5.393 1.00 93.62 79 GLU A C 1
ATOM 628 O O . GLU A 1 79 ? 4.035 -0.859 6.568 1.00 93.62 79 GLU A O 1
ATOM 633 N N . LEU A 1 80 ? 3.216 -0.441 4.522 1.00 94.81 80 LEU A N 1
ATOM 634 C CA . LEU A 1 80 ? 1.810 -0.648 4.875 1.00 94.81 80 LEU A CA 1
ATOM 635 C C . LEU A 1 80 ? 1.515 -2.087 5.308 1.00 94.81 80 LEU A C 1
ATOM 637 O O . LEU A 1 80 ? 0.719 -2.287 6.219 1.00 94.81 80 LEU A O 1
ATOM 641 N N . VAL A 1 81 ? 2.171 -3.073 4.691 1.00 91.69 81 VAL A N 1
ATOM 642 C CA . VAL A 1 81 ? 2.096 -4.477 5.119 1.00 91.69 81 VAL A CA 1
ATOM 643 C C . VAL A 1 81 ? 2.628 -4.648 6.543 1.00 91.69 81 VAL A C 1
ATOM 645 O O . VAL A 1 81 ? 1.982 -5.289 7.366 1.00 91.69 81 VAL A O 1
ATOM 648 N N . LYS A 1 82 ? 3.757 -4.013 6.875 1.00 88.75 82 LYS A N 1
ATOM 649 C CA . LYS A 1 82 ? 4.297 -4.029 8.245 1.00 88.75 82 LYS A CA 1
ATOM 650 C C . LYS A 1 82 ? 3.371 -3.347 9.249 1.00 88.75 82 LYS A C 1
ATOM 652 O O . LYS A 1 82 ? 3.273 -3.801 10.381 1.00 88.75 82 LYS A O 1
ATOM 657 N N . ASP A 1 83 ? 2.681 -2.290 8.828 1.00 92.31 83 ASP A N 1
ATOM 658 C CA . ASP A 1 83 ? 1.738 -1.556 9.672 1.00 92.31 83 ASP A CA 1
ATOM 659 C C . ASP A 1 83 ? 0.410 -2.331 9.905 1.00 92.31 83 ASP A C 1
ATOM 661 O O . ASP A 1 83 ? -0.379 -1.899 10.745 1.00 92.31 83 ASP A O 1
ATOM 665 N N . LEU A 1 84 ? 0.143 -3.467 9.228 1.00 91.56 84 LEU A N 1
ATOM 666 C CA . LEU A 1 84 ? -1.122 -4.228 9.347 1.00 91.56 84 LEU A CA 1
ATOM 667 C C . LEU A 1 84 ? -1.445 -4.650 10.788 1.00 91.56 84 LEU A C 1
ATOM 669 O O . LEU A 1 84 ? -2.602 -4.577 11.202 1.00 91.56 84 LEU A O 1
ATOM 673 N N . SER A 1 85 ? -0.439 -5.059 11.561 1.00 88.12 85 SER A N 1
ATOM 674 C CA . SER A 1 85 ? -0.606 -5.481 12.959 1.00 88.12 85 SER A CA 1
ATOM 675 C C . SER A 1 85 ? -0.944 -4.323 13.909 1.00 88.12 85 SER A C 1
ATOM 677 O O . SER A 1 85 ? -1.433 -4.555 15.014 1.00 88.12 85 SER A O 1
ATOM 679 N N . GLU A 1 86 ? -0.730 -3.079 13.475 1.00 91.62 86 GLU A N 1
ATOM 680 C CA . GLU A 1 86 ? -0.949 -1.856 14.253 1.00 91.62 86 GLU A CA 1
ATOM 681 C C . GLU A 1 86 ? -2.198 -1.069 13.800 1.00 91.62 86 GLU A C 1
ATOM 683 O O . GLU A 1 86 ? -2.455 0.030 14.298 1.00 91.62 86 GLU A O 1
ATOM 688 N N . VAL A 1 87 ? -2.991 -1.585 12.852 1.00 92.81 87 VAL A N 1
ATOM 689 C CA . VAL A 1 87 ? -4.200 -0.900 12.363 1.00 92.81 87 VAL A CA 1
ATOM 690 C C . VAL A 1 87 ? -5.299 -0.893 13.433 1.00 92.81 87 VAL A C 1
ATOM 692 O O . VAL A 1 87 ? -5.826 -1.938 13.806 1.00 92.81 87 VAL A O 1
ATOM 695 N N . ALA A 1 88 ? -5.710 0.302 13.878 1.00 87.88 88 ALA A N 1
ATOM 696 C CA . ALA A 1 88 ? -6.639 0.480 15.002 1.00 87.88 88 ALA A CA 1
ATOM 697 C C . ALA A 1 88 ? -8.023 -0.171 14.846 1.00 87.88 88 ALA A C 1
ATOM 699 O O . ALA A 1 88 ? -8.669 -0.461 15.854 1.00 87.88 88 ALA A O 1
ATOM 700 N N . THR A 1 89 ? -8.530 -0.356 13.621 1.00 91.12 89 THR A N 1
ATOM 701 C CA . THR A 1 89 ? -9.889 -0.879 13.408 1.00 91.12 89 THR A CA 1
ATOM 702 C C . THR A 1 89 ? -9.912 -2.030 12.410 1.00 91.12 89 THR A C 1
ATOM 704 O O . THR A 1 89 ? -9.311 -1.960 11.339 1.00 91.12 89 THR A O 1
ATOM 707 N N . SER A 1 90 ? -10.692 -3.076 12.704 1.00 92.56 90 SER A N 1
ATOM 708 C CA . SER A 1 90 ? -10.846 -4.234 11.807 1.00 92.56 90 SER A CA 1
ATOM 709 C C . SER A 1 90 ? -11.396 -3.843 10.432 1.00 92.56 90 SER A C 1
ATOM 711 O O . SER A 1 90 ? -11.058 -4.455 9.423 1.00 92.56 90 SER A O 1
ATOM 713 N N . ARG A 1 91 ? -12.231 -2.795 10.374 1.00 91.62 91 ARG A N 1
ATOM 714 C CA . ARG A 1 91 ? -12.761 -2.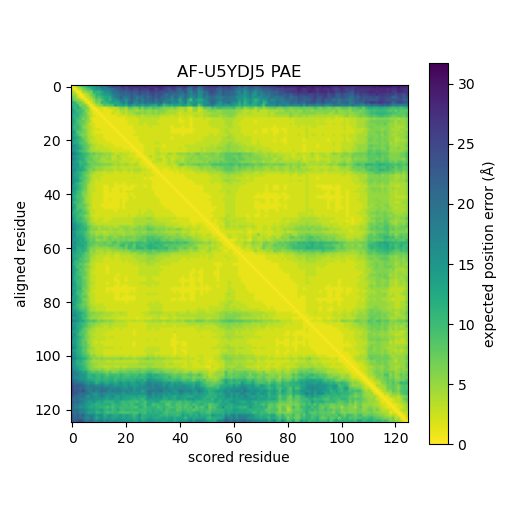261 9.114 1.00 91.62 91 ARG A CA 1
ATOM 715 C C . ARG A 1 91 ? -11.649 -1.680 8.248 1.00 91.62 91 ARG A C 1
ATOM 717 O O . ARG A 1 91 ? -11.614 -1.961 7.053 1.00 91.62 91 ARG A O 1
ATOM 724 N N . LEU A 1 92 ? -10.782 -0.850 8.823 1.00 93.81 92 LEU A N 1
ATOM 725 C CA . LEU A 1 92 ? -9.671 -0.258 8.089 1.00 93.81 92 LEU A CA 1
ATOM 726 C C . LEU A 1 92 ? -8.645 -1.323 7.700 1.00 93.81 92 LEU A C 1
ATOM 728 O O . LEU A 1 92 ? -8.192 -1.317 6.560 1.00 93.81 92 LEU A O 1
ATOM 732 N N . LEU A 1 93 ? -8.378 -2.281 8.592 1.00 93.62 93 LEU A N 1
ATOM 733 C CA . LEU A 1 93 ? -7.503 -3.422 8.331 1.00 93.62 93 LEU A CA 1
ATOM 734 C C . LEU A 1 93 ? -7.966 -4.209 7.101 1.00 93.62 93 LEU A C 1
ATOM 736 O O . LEU A 1 93 ? -7.205 -4.363 6.151 1.00 93.62 93 LEU A O 1
ATOM 740 N N . ALA A 1 94 ? -9.235 -4.627 7.065 1.00 92.81 94 ALA A N 1
ATOM 741 C CA . ALA A 1 94 ? -9.788 -5.370 5.933 1.00 92.81 94 ALA A CA 1
ATOM 742 C C . ALA A 1 94 ? -9.685 -4.589 4.611 1.00 92.81 94 ALA A C 1
ATOM 744 O O . ALA A 1 94 ? -9.379 -5.157 3.564 1.00 92.81 94 ALA A O 1
ATOM 745 N N . ARG A 1 95 ? -9.911 -3.270 4.648 1.00 93.31 95 ARG A N 1
ATOM 746 C CA . ARG A 1 95 ? -9.816 -2.418 3.454 1.00 93.31 95 ARG A CA 1
ATOM 747 C C . ARG A 1 95 ? -8.380 -2.187 3.005 1.00 93.31 95 ARG A C 1
ATOM 749 O O . ARG A 1 95 ? -8.152 -2.084 1.804 1.00 93.31 95 ARG A O 1
ATOM 756 N N . LEU A 1 96 ? -7.437 -2.098 3.940 1.00 94.56 96 LEU A N 1
ATOM 757 C CA . LEU A 1 96 ? -6.017 -1.987 3.630 1.00 94.56 96 LEU A CA 1
ATOM 758 C C . LEU A 1 96 ? -5.493 -3.288 3.015 1.00 94.56 96 LEU A C 1
ATOM 760 O O . LEU A 1 96 ? -4.843 -3.228 1.978 1.00 94.56 96 LEU A O 1
ATOM 764 N N . ILE A 1 97 ? -5.852 -4.446 3.582 1.00 93.62 97 ILE A N 1
ATOM 765 C CA . ILE A 1 97 ? -5.539 -5.759 2.995 1.00 93.62 97 ILE A CA 1
ATOM 766 C C . ILE A 1 97 ? -6.075 -5.829 1.565 1.00 93.62 97 ILE A C 1
ATOM 768 O O . ILE A 1 97 ? -5.317 -6.141 0.653 1.00 93.62 97 ILE A O 1
ATOM 772 N N . TRP A 1 98 ? -7.343 -5.464 1.343 1.00 92.56 98 TRP A N 1
ATOM 773 C CA . TRP A 1 98 ? -7.931 -5.466 0.001 1.00 92.56 98 TRP A CA 1
ATOM 774 C C . TRP A 1 98 ? -7.188 -4.535 -0.972 1.00 92.56 98 TRP A C 1
ATOM 776 O O . TRP A 1 98 ? -6.854 -4.939 -2.082 1.00 92.56 98 TRP A O 1
ATOM 786 N N . ALA A 1 99 ? -6.862 -3.312 -0.537 1.00 93.38 99 ALA A N 1
ATOM 787 C CA . ALA A 1 99 ? -6.117 -2.348 -1.346 1.00 93.38 99 ALA A CA 1
ATOM 788 C C . ALA A 1 99 ? -4.697 -2.823 -1.710 1.00 93.38 99 ALA A C 1
ATOM 790 O O . ALA A 1 99 ? -4.174 -2.430 -2.752 1.00 93.38 99 ALA A O 1
ATOM 791 N N . LEU A 1 100 ? -4.064 -3.639 -0.863 1.00 93.00 100 LEU A N 1
ATOM 792 C CA . LEU A 1 100 ? -2.725 -4.178 -1.101 1.00 93.00 100 LEU A CA 1
ATOM 793 C C . LEU A 1 100 ? -2.762 -5.458 -1.942 1.00 93.00 100 LEU A C 1
ATOM 795 O O . LEU A 1 100 ? -2.004 -5.558 -2.902 1.00 93.00 100 LEU A O 1
ATOM 799 N N . ALA A 1 101 ? -3.643 -6.407 -1.6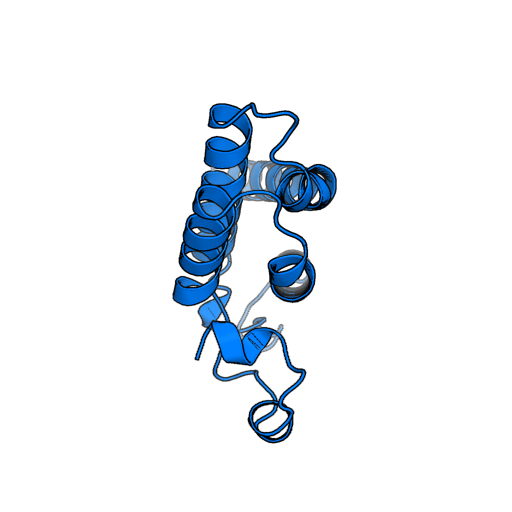20 1.00 89.12 101 ALA A N 1
ATOM 800 C CA . ALA A 1 101 ? -3.656 -7.753 -2.196 1.00 89.12 101 ALA A CA 1
ATOM 801 C C . ALA A 1 101 ? -3.807 -7.767 -3.727 1.00 89.12 101 ALA A C 1
ATOM 803 O O . ALA A 1 101 ? -3.164 -8.564 -4.405 1.00 89.12 101 ALA A O 1
ATOM 804 N N . GLU A 1 102 ? -4.602 -6.857 -4.298 1.00 87.38 102 GLU A N 1
ATOM 805 C CA . GLU A 1 102 ? -4.786 -6.779 -5.758 1.00 87.38 102 GLU A CA 1
ATOM 806 C C . GLU A 1 102 ? -3.578 -6.175 -6.499 1.00 87.38 102 GLU A C 1
ATOM 808 O O . GLU A 1 102 ? -3.444 -6.322 -7.718 1.00 87.38 102 GLU A O 1
ATOM 813 N N . HIS A 1 103 ? -2.689 -5.498 -5.771 1.00 92.06 103 HIS A N 1
ATOM 814 C CA . HIS A 1 103 ? -1.664 -4.617 -6.329 1.00 92.06 103 HIS A CA 1
ATOM 815 C C . HIS A 1 103 ? -0.239 -4.927 -5.871 1.00 92.06 103 HIS A C 1
ATOM 817 O O . HIS A 1 103 ? 0.696 -4.229 -6.279 1.00 92.06 103 HIS A O 1
ATOM 823 N N . PHE A 1 104 ? -0.060 -5.932 -5.021 1.00 89.06 104 PHE A N 1
ATOM 824 C CA . PHE A 1 104 ? 1.245 -6.342 -4.533 1.00 89.06 104 PHE A CA 1
ATOM 825 C C . PHE A 1 104 ? 1.981 -7.180 -5.587 1.00 89.06 104 PHE A C 1
ATOM 827 O O . PHE A 1 104 ? 1.392 -8.051 -6.230 1.00 89.06 104 PHE A O 1
ATOM 834 N N . ASP A 1 105 ? 3.280 -6.936 -5.755 1.00 88.50 105 ASP A N 1
ATOM 835 C CA . ASP A 1 105 ? 4.150 -7.798 -6.556 1.00 88.50 105 ASP A CA 1
ATOM 836 C C . ASP A 1 105 ? 4.495 -9.059 -5.759 1.00 88.50 105 ASP A C 1
ATOM 838 O O . ASP A 1 105 ? 5.475 -9.096 -5.014 1.00 88.50 105 ASP A O 1
ATOM 842 N N . LEU A 1 106 ? 3.650 -10.082 -5.892 1.00 81.44 106 LEU A N 1
ATOM 843 C CA . LEU A 1 106 ? 3.867 -11.382 -5.257 1.00 81.44 106 LEU A CA 1
ATOM 844 C C . LEU A 1 106 ? 4.987 -12.183 -5.937 1.00 81.44 106 LEU A C 1
ATOM 846 O O . LEU A 1 106 ? 5.616 -13.016 -5.295 1.00 81.44 106 LEU A O 1
ATOM 850 N N . ALA A 1 107 ? 5.252 -11.942 -7.225 1.00 79.19 107 ALA A N 1
ATOM 851 C CA . ALA A 1 107 ? 6.282 -12.666 -7.971 1.00 79.19 107 ALA A CA 1
ATOM 852 C C . ALA A 1 107 ? 7.699 -12.191 -7.610 1.00 79.19 107 ALA A C 1
ATOM 854 O O . ALA A 1 107 ? 8.653 -12.960 -7.700 1.00 79.19 107 ALA A O 1
ATOM 855 N N . GLY A 1 108 ? 7.829 -10.927 -7.205 1.00 75.00 108 GLY A N 1
ATOM 856 C CA . GLY A 1 108 ? 9.052 -10.325 -6.685 1.00 75.00 108 GLY A CA 1
ATOM 857 C C . GLY A 1 108 ? 9.267 -10.523 -5.182 1.00 75.00 108 GLY A C 1
ATOM 858 O O . GLY A 1 108 ? 10.175 -9.902 -4.621 1.00 75.00 108 GLY A O 1
ATOM 859 N N . LEU A 1 109 ? 8.439 -11.329 -4.508 1.00 75.00 109 LEU A N 1
ATOM 860 C CA . LEU A 1 109 ? 8.705 -11.745 -3.133 1.00 75.00 109 LEU A CA 1
ATOM 861 C C . LEU A 1 109 ? 9.820 -12.785 -3.101 1.00 75.00 109 LEU A C 1
ATOM 863 O O . LEU A 1 109 ? 9.901 -13.651 -3.970 1.00 75.00 109 LEU A O 1
ATOM 867 N N . ASP A 1 110 ? 10.684 -12.682 -2.093 1.00 72.69 110 ASP A N 1
ATOM 868 C CA . ASP A 1 110 ? 11.685 -13.710 -1.840 1.00 72.69 110 AS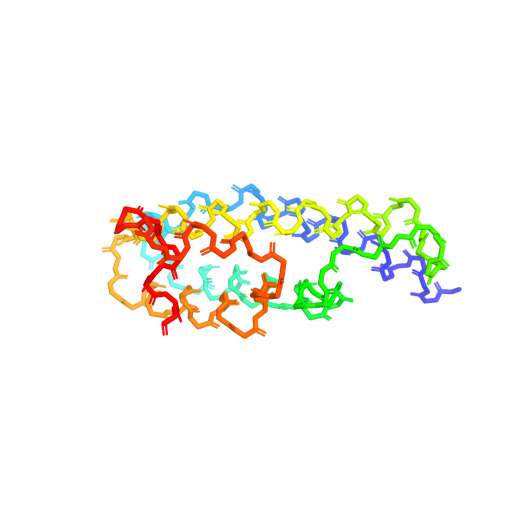P A CA 1
ATOM 869 C C . ASP A 1 110 ? 10.958 -14.965 -1.331 1.00 72.69 110 ASP A C 1
ATOM 871 O O . ASP A 1 110 ? 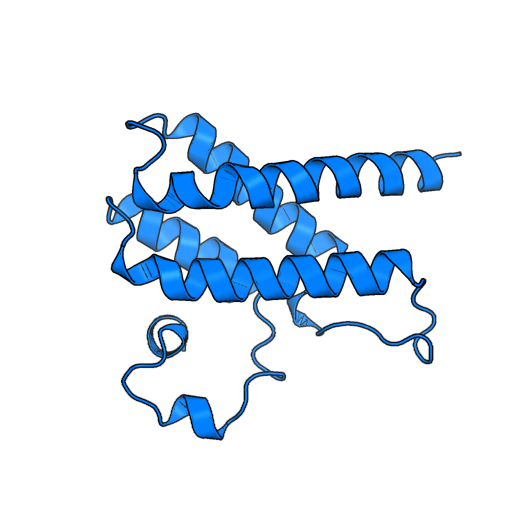10.318 -14.893 -0.279 1.00 72.69 110 ASP A O 1
ATOM 875 N N . PRO A 1 111 ? 11.035 -16.108 -2.037 1.00 66.31 111 PRO A N 1
ATOM 876 C CA . PRO A 1 111 ? 10.395 -17.344 -1.599 1.00 66.31 111 PRO A CA 1
ATOM 877 C C . PRO A 1 111 ? 10.848 -17.793 -0.207 1.00 66.31 111 PRO A C 1
ATOM 879 O O . PRO A 1 111 ? 10.103 -18.491 0.467 1.00 66.31 111 PRO A O 1
ATOM 882 N N . LEU A 1 112 ? 12.043 -17.387 0.236 1.00 66.88 112 LEU A N 1
ATOM 883 C CA . LEU A 1 112 ? 12.555 -17.710 1.568 1.00 66.88 112 LEU A CA 1
ATOM 884 C C . LEU A 1 112 ? 11.848 -16.937 2.687 1.00 66.88 112 LEU A C 1
ATOM 886 O O . LEU A 1 112 ? 11.883 -17.376 3.832 1.00 66.88 112 LEU A O 1
ATOM 890 N N . LEU A 1 113 ? 11.211 -15.805 2.371 1.00 64.06 113 LEU A N 1
ATOM 891 C CA . LEU A 1 113 ? 10.409 -15.044 3.331 1.00 64.06 113 LEU A CA 1
ATOM 892 C C . LEU A 1 113 ? 9.007 -15.637 3.519 1.00 64.06 113 LEU A C 1
ATOM 894 O O . LEU A 1 113 ? 8.412 -15.448 4.570 1.00 64.06 113 LEU A O 1
ATOM 898 N N . ALA A 1 114 ? 8.505 -16.419 2.555 1.00 61.81 114 ALA A N 1
ATOM 899 C CA . ALA A 1 114 ? 7.217 -17.106 2.690 1.00 61.81 114 ALA A CA 1
ATOM 900 C C . ALA A 1 114 ? 7.215 -18.163 3.814 1.00 61.81 114 ALA A C 1
ATOM 902 O O . ALA A 1 114 ? 6.157 -18.510 4.333 1.00 61.81 114 ALA A O 1
ATOM 903 N N . ASP A 1 115 ? 8.394 -18.661 4.197 1.00 67.00 115 ASP A N 1
ATOM 904 C CA . ASP A 1 115 ? 8.567 -19.593 5.314 1.00 67.00 115 ASP A CA 1
ATOM 905 C C . ASP A 1 115 ? 8.850 -18.879 6.654 1.00 67.00 115 ASP A C 1
ATOM 907 O O . ASP A 1 115 ? 8.935 -19.545 7.688 1.00 67.00 115 ASP A O 1
ATOM 911 N N . ASP A 1 116 ? 9.011 -17.546 6.668 1.00 71.06 116 ASP 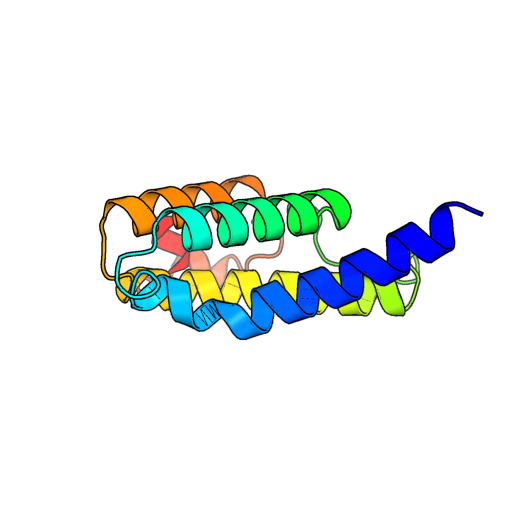A N 1
ATOM 912 C CA . ASP A 1 116 ? 9.191 -16.774 7.902 1.00 71.06 116 ASP A CA 1
ATOM 913 C C . ASP A 1 116 ? 7.820 -16.517 8.545 1.00 71.06 116 ASP A C 1
ATOM 915 O O . ASP A 1 116 ? 7.057 -15.707 8.020 1.00 71.06 116 ASP A O 1
ATOM 919 N N . PRO A 1 117 ? 7.475 -17.159 9.679 1.00 68.31 117 PRO A N 1
ATOM 920 C CA . PRO A 1 117 ? 6.165 -17.003 10.311 1.00 68.31 117 PRO A CA 1
ATOM 921 C C . PRO A 1 117 ? 5.889 -15.573 10.791 1.00 68.31 117 PRO A C 1
ATOM 923 O O . PRO A 1 117 ? 4.727 -15.222 10.992 1.00 68.31 117 PRO A O 1
ATOM 926 N N . GLU A 1 118 ? 6.929 -14.753 10.957 1.00 70.50 118 GLU A N 1
ATOM 927 C CA . GLU A 1 118 ? 6.814 -13.356 11.367 1.00 70.50 118 GLU A CA 1
ATOM 928 C C . GLU A 1 118 ? 6.702 -12.395 10.171 1.00 70.50 118 GLU A C 1
ATOM 930 O O . GLU A 1 118 ? 6.558 -11.187 10.384 1.00 70.50 118 GLU A O 1
ATOM 935 N N . ASP A 1 119 ? 6.740 -12.886 8.921 1.00 74.06 119 ASP A N 1
ATOM 936 C CA . ASP A 1 119 ? 6.526 -12.034 7.749 1.00 74.06 119 ASP A CA 1
ATOM 937 C C . ASP A 1 119 ? 5.066 -11.540 7.723 1.00 74.06 119 ASP A C 1
ATOM 939 O O . ASP A 1 119 ? 4.134 -12.339 7.568 1.00 74.06 119 ASP A O 1
ATOM 943 N N . PRO A 1 120 ? 4.819 -10.217 7.813 1.00 66.69 120 PRO A N 1
ATOM 944 C CA . PRO A 1 120 ? 3.464 -9.681 7.750 1.00 66.69 120 PRO A CA 1
ATOM 945 C C . PRO A 1 120 ? 2.774 -9.934 6.394 1.00 66.69 120 PRO A C 1
ATOM 947 O O . PRO A 1 120 ? 1.555 -9.790 6.294 1.00 66.69 120 PRO A O 1
ATOM 950 N N . LEU A 1 121 ? 3.517 -10.334 5.353 1.00 72.44 121 LEU A N 1
ATOM 951 C CA . LEU A 1 121 ? 2.968 -10.784 4.071 1.00 72.44 121 LEU A CA 1
ATOM 952 C C . LEU A 1 121 ? 2.225 -12.119 4.158 1.00 72.44 121 LEU A C 1
ATOM 954 O O . LEU A 1 121 ? 1.340 -12.346 3.334 1.00 72.44 121 LEU A O 1
ATOM 958 N N . ASN A 1 122 ? 2.484 -12.951 5.171 1.00 70.12 122 ASN A N 1
ATOM 959 C CA . ASN A 1 122 ? 1.731 -14.193 5.396 1.00 70.12 122 ASN A CA 1
ATOM 960 C C . ASN A 1 122 ? 0.252 -13.947 5.722 1.00 70.12 122 ASN A C 1
ATOM 962 O O . ASN A 1 122 ? -0.554 -14.865 5.677 1.00 70.12 122 ASN A O 1
ATOM 966 N N . ILE A 1 123 ? -0.126 -12.711 6.060 1.00 67.75 123 ILE A N 1
ATOM 967 C CA . ILE A 1 123 ? -1.532 -12.323 6.242 1.00 67.75 123 ILE A CA 1
ATOM 968 C C . ILE A 1 123 ? -2.246 -12.187 4.883 1.00 67.75 123 ILE A C 1
ATOM 970 O O . ILE A 1 123 ? -3.474 -12.247 4.819 1.00 67.75 123 ILE A O 1
ATOM 974 N N . ILE A 1 124 ? -1.492 -11.952 3.804 1.00 65.50 124 ILE A N 1
ATOM 975 C CA . ILE A 1 124 ? -2.016 -11.667 2.460 1.00 65.50 124 ILE A CA 1
ATOM 976 C C . ILE A 1 124 ? -2.094 -12.933 1.588 1.00 65.50 124 ILE A C 1
ATOM 978 O O . ILE A 1 124 ? -2.966 -12.989 0.717 1.00 65.50 124 ILE A O 1
ATOM 982 N N . VAL A 1 125 ? -1.204 -13.911 1.801 1.00 56.84 125 VAL A N 1
ATOM 983 C CA . VAL A 1 125 ? -1.127 -15.191 1.059 1.00 56.84 125 VAL A CA 1
ATOM 984 C C . VAL A 1 125 ? -2.014 -16.253 1.704 1.00 56.84 125 VAL A C 1
ATOM 986 O O . VAL A 1 125 ? -2.740 -16.934 0.944 1.00 56.84 125 VAL A O 1
#

Mean predicted aligned error: 5.85 Å

Organism: NCBI:txid414607

Foldseek 3Di:
DPPVVVLVVLVVLLVVLVVCLVCQLCVVVVPVVVLVVSLVSLLVSLVVLQLLVPQDDVVNVDDPSSSVSSVSSLVSLQVSLVCLVRGPDPVSSVSNLVSNLVRHNPVPDDPVCCPVPPRSCVVND